Protein AF-A0A6B3H0U1-F1 (afdb_monomer_lite)

Secondary structure (DSSP, 8-state):
-EEEEEEEEEEEEEE-TTS-EEEEEEEEEEES---PPP-SS-S------TTS--S--HHHHHHHT-

pLDDT: mean 92.98, std 4.8, range [71.81, 97.88]

Sequence (66 aa):
TVTGVTGHAGSFDYASRSGLRTRQFTFTVTVGATGPVVLTEHDGSAWADRGDLPAVSDETRALLAG

Radius of gyration: 13.56 Å; chains: 1; bounding box: 32×27×27 Å

Foldseek 3Di:
DWPFWDAWLDKDWDQDPVRDTDMDTDTDTDDPDDDADDDDPDPDDDDDDLVGDDDDDPVVNVSSVD

Structure (mmCIF, N/CA/C/O backbone):
data_AF-A0A6B3H0U1-F1
#
_entry.id   AF-A0A6B3H0U1-F1
#
loop_
_atom_site.group_PDB
_atom_site.id
_atom_site.type_symbol
_atom_site.label_atom_id
_atom_site.label_alt_id
_atom_site.label_comp_id
_atom_site.label_asym_id
_atom_site.label_entity_id
_atom_site.label_seq_id
_atom_site.pdbx_PDB_ins_code
_atom_site.Cartn_x
_atom_site.Cartn_y
_atom_site.Cartn_z
_atom_site.occupancy
_atom_site.B_iso_or_equiv
_atom_site.auth_seq_id
_atom_site.auth_comp_id
_atom_site.auth_asym_id
_atom_site.auth_atom_id
_atom_site.pdbx_PDB_model_num
ATOM 1 N N . THR A 1 1 ? -9.805 5.051 7.981 1.00 86.50 1 THR A N 1
ATOM 2 C CA . THR A 1 1 ? -8.791 5.652 8.876 1.00 86.50 1 THR A CA 1
ATOM 3 C C . THR A 1 1 ? -7.859 4.582 9.391 1.00 86.50 1 THR A C 1
ATOM 5 O O . THR A 1 1 ? -8.347 3.528 9.792 1.00 86.50 1 THR A O 1
ATOM 8 N N . VAL A 1 2 ? -6.550 4.838 9.368 1.00 92.00 2 VAL A N 1
ATOM 9 C CA . VAL A 1 2 ? -5.547 3.976 10.012 1.00 92.00 2 VAL A CA 1
ATOM 10 C C . VAL A 1 2 ? -5.586 4.212 11.520 1.00 92.00 2 VAL A C 1
ATOM 12 O O . VAL A 1 2 ? -5.559 5.358 11.959 1.00 92.00 2 VAL A O 1
ATOM 15 N N . THR A 1 3 ? -5.678 3.142 12.302 1.00 96.25 3 THR A N 1
ATOM 16 C CA . THR A 1 3 ? -5.775 3.190 13.771 1.00 96.25 3 THR A CA 1
ATOM 17 C C . THR A 1 3 ? -4.480 2.795 14.472 1.00 96.25 3 THR A C 1
ATOM 19 O O . THR A 1 3 ? -4.329 3.053 15.661 1.00 96.25 3 THR A O 1
ATOM 22 N N . GLY A 1 4 ? -3.533 2.193 13.754 1.00 97.62 4 GLY A N 1
ATOM 23 C CA . GLY A 1 4 ? -2.224 1.847 14.294 1.00 97.62 4 GLY A CA 1
ATOM 24 C C . GLY A 1 4 ? -1.329 1.168 13.266 1.00 97.62 4 GLY A C 1
ATOM 25 O O . GLY A 1 4 ? -1.815 0.577 12.303 1.00 97.62 4 GLY A O 1
ATOM 26 N N . VAL A 1 5 ? -0.019 1.245 13.492 1.00 97.56 5 VAL A N 1
ATOM 27 C CA . VAL A 1 5 ? 0.999 0.500 12.741 1.00 97.56 5 VAL A CA 1
ATOM 28 C C . VAL A 1 5 ? 1.334 -0.764 13.522 1.00 97.56 5 VAL A C 1
ATOM 30 O O . VAL A 1 5 ? 1.616 -0.693 14.715 1.00 97.56 5 VAL A O 1
ATOM 33 N N . THR A 1 6 ? 1.289 -1.918 12.863 1.00 97.50 6 THR A N 1
ATOM 34 C CA . THR A 1 6 ? 1.517 -3.227 13.491 1.00 97.50 6 THR A CA 1
ATOM 35 C C . THR A 1 6 ? 2.881 -3.822 13.168 1.00 97.50 6 THR A C 1
ATOM 37 O O . THR A 1 6 ? 3.311 -4.744 13.854 1.00 97.50 6 THR A O 1
ATOM 40 N N . GLY A 1 7 ? 3.584 -3.298 12.162 1.00 97.56 7 GLY A N 1
ATOM 41 C CA . GLY A 1 7 ? 4.902 -3.801 11.796 1.00 97.56 7 GLY A CA 1
ATOM 42 C C . GLY A 1 7 ? 5.456 -3.204 10.510 1.00 97.56 7 GLY A C 1
ATOM 43 O O . GLY A 1 7 ? 4.764 -2.515 9.763 1.00 97.56 7 GLY A O 1
ATOM 44 N N . HIS A 1 8 ? 6.732 -3.489 10.262 1.00 96.81 8 HIS A N 1
ATOM 45 C CA . HIS A 1 8 ? 7.410 -3.215 9.000 1.00 96.81 8 HIS A CA 1
ATOM 46 C C . HIS A 1 8 ? 7.340 -4.467 8.119 1.00 96.81 8 HIS A C 1
ATOM 48 O O . HIS A 1 8 ? 7.852 -5.515 8.506 1.00 96.81 8 HIS A O 1
ATOM 54 N N . ALA A 1 9 ? 6.703 -4.348 6.955 1.00 95.31 9 ALA A N 1
ATOM 55 C CA . ALA A 1 9 ? 6.510 -5.448 6.011 1.00 95.31 9 ALA A CA 1
ATOM 56 C C . ALA A 1 9 ? 7.721 -5.644 5.088 1.00 95.31 9 ALA A C 1
ATOM 58 O O . ALA A 1 9 ? 7.981 -6.751 4.634 1.00 95.31 9 ALA A O 1
ATOM 59 N N . GLY A 1 10 ? 8.473 -4.576 4.808 1.00 97.06 10 GLY A N 1
ATOM 60 C CA . GLY A 1 10 ? 9.650 -4.637 3.951 1.00 97.06 10 GLY A CA 1
ATOM 61 C C . GLY A 1 10 ? 9.908 -3.337 3.203 1.00 97.06 10 GLY A C 1
ATOM 62 O O . GLY A 1 10 ? 9.170 -2.356 3.323 1.00 97.06 10 GLY A O 1
ATOM 63 N N . SER A 1 11 ? 10.970 -3.343 2.404 1.00 97.56 11 SER A N 1
ATOM 64 C CA . SER A 1 11 ? 11.412 -2.174 1.653 1.00 97.56 11 SER A CA 1
ATOM 65 C C . SER A 1 11 ? 12.123 -2.564 0.369 1.00 97.56 11 SER A C 1
ATOM 67 O O . SER A 1 11 ? 12.813 -3.583 0.343 1.00 97.56 11 SER A O 1
ATOM 69 N N . PHE A 1 12 ? 12.039 -1.711 -0.647 1.00 97.38 12 PHE A N 1
ATOM 70 C CA . PHE A 1 12 ? 12.797 -1.864 -1.887 1.00 97.38 12 P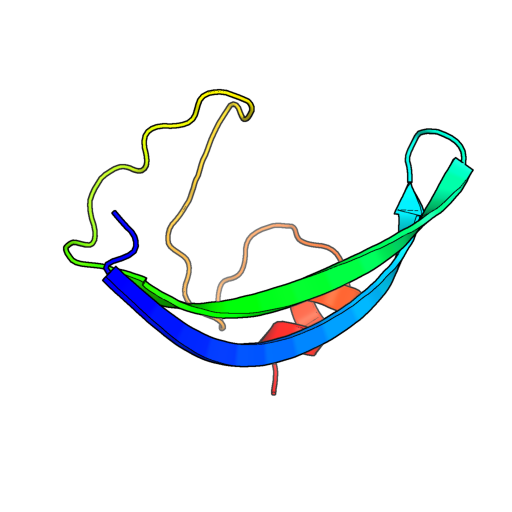HE A CA 1
ATOM 71 C C . PHE A 1 12 ? 13.233 -0.508 -2.453 1.00 97.38 12 PHE A C 1
ATOM 73 O O . PHE A 1 12 ? 12.610 0.527 -2.192 1.00 97.38 12 PHE A O 1
ATOM 80 N N . ASP A 1 13 ? 14.334 -0.523 -3.205 1.00 97.25 13 ASP A N 1
ATOM 81 C CA . ASP A 1 13 ? 14.873 0.647 -3.901 1.00 97.25 13 ASP A CA 1
ATOM 82 C C . ASP A 1 13 ? 14.309 0.713 -5.324 1.00 97.25 13 ASP A C 1
ATOM 84 O O . ASP A 1 13 ? 14.202 -0.309 -5.994 1.00 97.25 13 ASP A O 1
ATOM 88 N N . TYR A 1 14 ? 14.014 1.915 -5.813 1.00 95.50 14 TYR A N 1
ATOM 89 C CA . TYR A 1 14 ? 13.640 2.161 -7.204 1.00 95.50 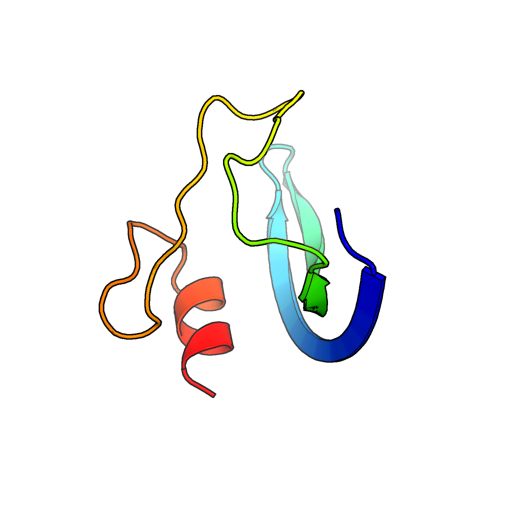14 TYR A CA 1
ATOM 90 C C . TYR A 1 14 ? 14.103 3.551 -7.660 1.00 95.50 14 TYR A C 1
ATOM 92 O O . TYR A 1 14 ? 14.392 4.437 -6.848 1.00 95.50 14 TYR A O 1
ATOM 100 N N . ALA A 1 15 ? 14.196 3.755 -8.974 1.00 96.75 15 ALA A N 1
ATOM 101 C CA . ALA A 1 15 ? 14.388 5.083 -9.545 1.00 96.75 15 ALA A CA 1
ATOM 102 C C . ALA A 1 15 ? 13.022 5.763 -9.695 1.00 96.75 15 ALA A C 1
ATOM 104 O O . ALA A 1 15 ? 12.125 5.227 -10.346 1.00 96.75 15 ALA A O 1
ATOM 105 N N . SER A 1 16 ? 12.849 6.937 -9.090 1.00 93.81 16 SER A N 1
ATOM 106 C CA . SER A 1 16 ? 11.617 7.709 -9.240 1.00 93.81 16 SER A CA 1
ATOM 107 C C . SER A 1 16 ? 11.466 8.233 -10.671 1.00 93.81 16 SER A C 1
ATOM 109 O O . SER A 1 16 ? 12.421 8.270 -11.450 1.00 93.81 16 SER A O 1
ATOM 111 N N . ARG A 1 17 ? 10.277 8.748 -11.007 1.00 91.81 17 ARG A N 1
ATOM 112 C CA . ARG A 1 17 ? 10.036 9.408 -12.302 1.00 91.81 17 ARG A CA 1
ATOM 113 C C . ARG A 1 17 ? 10.998 10.574 -12.575 1.00 91.81 17 ARG A C 1
ATOM 115 O O . ARG A 1 17 ? 11.294 10.848 -13.732 1.00 91.81 17 ARG A O 1
ATOM 122 N N . SER A 1 18 ? 11.483 11.254 -11.535 1.00 94.31 18 SER A N 1
ATOM 123 C CA . SER A 1 18 ? 12.467 12.340 -11.652 1.00 94.31 18 SER A CA 1
ATOM 124 C C . SER A 1 18 ? 13.924 11.853 -11.683 1.00 94.31 18 SER A C 1
ATOM 126 O O . SER A 1 18 ? 14.836 12.675 -11.686 1.00 94.31 18 SER A O 1
ATOM 128 N N . GLY A 1 19 ? 14.158 10.536 -11.702 1.00 95.44 19 GLY A N 1
ATOM 129 C CA . GLY A 1 19 ? 15.489 9.925 -11.739 1.00 95.44 19 GLY A CA 1
ATOM 130 C C . GLY A 1 19 ? 16.180 9.824 -10.378 1.00 95.44 19 GLY A C 1
ATOM 131 O O . GLY A 1 19 ? 17.337 9.413 -10.306 1.00 95.44 19 GLY A O 1
ATOM 132 N N . LEU A 1 20 ? 15.498 10.176 -9.285 1.00 97.62 20 LEU A N 1
ATOM 133 C CA . LEU A 1 20 ? 16.071 10.087 -7.945 1.00 97.62 20 LEU A CA 1
ATOM 134 C C . LEU A 1 20 ? 16.039 8.647 -7.440 1.00 97.62 20 LEU A C 1
ATOM 136 O O . LEU A 1 20 ? 15.009 7.970 -7.505 1.00 97.62 20 LEU A O 1
ATOM 140 N N . ARG A 1 21 ? 17.151 8.200 -6.852 1.00 97.81 21 ARG A N 1
ATOM 141 C CA . ARG A 1 21 ? 17.181 6.933 -6.122 1.00 97.81 21 ARG A CA 1
ATOM 142 C C . ARG A 1 21 ? 16.308 7.057 -4.877 1.00 97.81 21 ARG A C 1
ATOM 144 O O . ARG A 1 21 ? 16.589 7.864 -3.996 1.00 97.81 21 ARG A O 1
ATOM 151 N N . THR A 1 22 ? 15.264 6.245 -4.821 1.00 97.75 22 THR A N 1
ATOM 152 C CA . THR A 1 22 ? 14.242 6.273 -3.777 1.00 97.75 22 THR A CA 1
ATOM 153 C C . THR A 1 22 ? 14.153 4.907 -3.116 1.00 97.75 22 THR A C 1
ATOM 155 O O . THR A 1 22 ? 14.308 3.887 -3.780 1.00 97.75 22 THR A O 1
ATOM 158 N N . ARG A 1 23 ? 13.883 4.881 -1.809 1.00 97.88 23 ARG A N 1
ATOM 159 C CA . ARG A 1 23 ? 13.512 3.666 -1.080 1.00 97.88 23 ARG A CA 1
ATOM 160 C C . ARG A 1 23 ? 12.058 3.764 -0.646 1.00 97.88 23 ARG A C 1
ATOM 162 O O . ARG A 1 23 ? 11.678 4.747 -0.015 1.00 97.88 23 ARG A O 1
ATOM 169 N N . GLN A 1 24 ? 11.264 2.749 -0.965 1.00 97.56 24 GLN A N 1
ATOM 170 C CA . GLN A 1 24 ? 9.922 2.583 -0.419 1.00 97.56 24 GLN A CA 1
ATOM 171 C C . GLN A 1 24 ? 9.991 1.732 0.848 1.00 97.56 24 GLN A C 1
ATOM 173 O O . GLN A 1 24 ? 10.669 0.707 0.860 1.00 97.56 24 GLN A O 1
ATOM 178 N N . PHE A 1 25 ? 9.270 2.138 1.891 1.00 97.75 25 PHE A N 1
ATOM 179 C CA . PHE A 1 25 ? 9.057 1.349 3.102 1.00 97.75 25 PHE A CA 1
ATOM 180 C C . PHE A 1 25 ? 7.575 1.008 3.210 1.00 97.75 25 PHE A C 1
ATOM 182 O O . PHE A 1 25 ? 6.731 1.897 3.104 1.00 97.75 25 PHE A O 1
ATOM 189 N N . THR A 1 26 ? 7.265 -0.265 3.435 1.00 96.88 26 THR A N 1
ATOM 190 C CA . THR A 1 26 ? 5.893 -0.756 3.577 1.00 96.88 26 THR A CA 1
ATOM 191 C C . THR A 1 26 ? 5.648 -1.193 5.012 1.00 96.88 26 THR A C 1
ATOM 193 O O . THR A 1 26 ? 6.474 -1.881 5.615 1.00 96.88 26 THR A O 1
ATOM 196 N N . PHE A 1 27 ? 4.497 -0.813 5.560 1.00 96.69 27 PHE A N 1
ATOM 197 C CA . PHE A 1 27 ? 4.105 -1.113 6.932 1.00 96.69 27 PHE A CA 1
ATOM 198 C C . PHE A 1 27 ? 2.743 -1.795 6.960 1.00 96.69 27 PHE A C 1
ATOM 200 O O . PHE A 1 27 ? 1.843 -1.433 6.202 1.00 96.69 27 PHE A O 1
ATOM 207 N N . THR A 1 28 ? 2.576 -2.758 7.860 1.00 96.38 28 THR A N 1
ATOM 208 C CA . THR A 1 28 ? 1.263 -3.324 8.165 1.00 96.38 28 THR A CA 1
ATOM 209 C C . THR A 1 28 ? 0.535 -2.409 9.143 1.00 96.38 28 THR A C 1
ATOM 211 O O . THR A 1 28 ? 1.145 -1.834 10.049 1.00 96.38 28 THR A O 1
ATOM 214 N N . VAL A 1 29 ? -0.776 -2.260 8.967 1.00 96.00 29 VAL A N 1
ATOM 215 C CA . VAL A 1 29 ? -1.600 -1.348 9.768 1.00 96.00 29 VAL A CA 1
ATOM 216 C C . VAL A 1 29 ? -2.924 -1.985 10.168 1.00 96.00 29 VAL A C 1
ATOM 218 O O . VAL A 1 29 ? -3.401 -2.912 9.515 1.00 96.00 29 VAL A O 1
ATOM 221 N N . THR A 1 30 ? -3.545 -1.455 11.218 1.00 95.75 30 THR A N 1
ATOM 222 C CA . THR A 1 30 ? -4.971 -1.661 11.492 1.00 95.75 30 THR A CA 1
ATOM 223 C C . THR A 1 30 ? -5.780 -0.510 10.910 1.00 95.75 30 THR A C 1
ATOM 225 O O . THR A 1 30 ? -5.365 0.652 10.955 1.00 95.75 30 THR A O 1
ATOM 228 N N . VAL A 1 31 ? -6.950 -0.829 10.363 1.00 92.81 31 VAL A N 1
ATOM 229 C CA . VAL A 1 31 ? -7.928 0.160 9.908 1.00 92.81 31 VAL A CA 1
ATOM 230 C C . VAL A 1 31 ? -9.201 0.019 10.726 1.00 92.81 31 VAL A C 1
ATOM 232 O O . VAL A 1 31 ? -9.664 -1.090 10.974 1.00 92.81 31 VAL A O 1
ATOM 235 N N . GLY A 1 32 ? -9.775 1.149 11.141 1.00 90.12 32 GLY A N 1
ATOM 236 C CA . GLY A 1 32 ? -10.986 1.145 11.970 1.00 90.12 32 GLY A CA 1
ATOM 237 C C . GLY A 1 32 ? -12.238 0.665 11.226 1.00 90.12 32 GLY A C 1
ATOM 238 O O . GLY A 1 32 ? -13.183 0.206 11.855 1.00 90.12 32 GLY A O 1
ATOM 239 N N . ALA A 1 33 ? -12.248 0.765 9.894 1.00 87.25 33 ALA A N 1
ATOM 240 C CA . ALA A 1 33 ? -13.297 0.228 9.034 1.00 87.25 33 ALA A CA 1
ATOM 241 C C . ALA A 1 33 ? -12.766 0.011 7.610 1.00 87.25 33 ALA A C 1
ATOM 243 O O . ALA A 1 33 ? -11.994 0.831 7.100 1.00 87.25 33 ALA A O 1
ATOM 244 N N . THR A 1 34 ? -13.226 -1.056 6.957 1.00 81.81 34 THR A N 1
ATOM 245 C CA . THR A 1 34 ? -13.034 -1.312 5.523 1.00 81.81 34 THR A CA 1
ATOM 246 C C . THR A 1 34 ? -14.199 -0.691 4.753 1.00 81.81 34 THR A C 1
ATOM 248 O O . THR A 1 34 ? -15.233 -1.320 4.540 1.00 81.81 34 THR A O 1
ATOM 251 N N . GLY A 1 35 ? -14.060 0.586 4.409 1.00 79.31 35 GLY A N 1
ATOM 252 C CA . GLY A 1 35 ? -15.010 1.333 3.583 1.00 79.31 35 GLY A CA 1
ATOM 253 C C . GLY A 1 35 ? -14.317 1.965 2.373 1.00 79.31 35 GLY A C 1
ATOM 254 O O . GLY A 1 35 ? -13.127 1.709 2.154 1.00 79.31 35 GLY A O 1
ATOM 255 N N . PRO A 1 36 ? -15.028 2.797 1.592 1.00 83.25 36 PRO A N 1
ATOM 256 C CA . PRO A 1 36 ? -14.418 3.567 0.514 1.00 83.25 36 PRO A CA 1
ATOM 257 C C . PRO A 1 36 ? -13.245 4.400 1.041 1.00 83.25 36 PRO A C 1
ATOM 259 O O . PRO A 1 36 ? -13.369 5.092 2.057 1.00 83.25 36 PRO A O 1
ATOM 262 N N . VAL A 1 37 ? -12.099 4.324 0.365 1.00 88.25 37 VAL A N 1
ATOM 263 C CA . VAL A 1 37 ? -10.930 5.140 0.703 1.00 88.25 37 VAL A CA 1
ATOM 264 C C . VAL A 1 37 ? -11.082 6.491 0.012 1.00 88.25 37 VAL A C 1
ATOM 266 O O . VAL A 1 37 ? -11.223 6.557 -1.207 1.00 88.25 37 VAL A O 1
ATOM 269 N N . VAL A 1 38 ? -11.068 7.570 0.795 1.00 89.19 38 VAL A N 1
ATOM 270 C CA . VAL A 1 38 ? -11.067 8.938 0.266 1.00 89.19 38 VAL A CA 1
ATOM 271 C C . VAL A 1 38 ? -9.639 9.300 -0.126 1.00 89.19 38 VAL A C 1
ATOM 273 O O . VAL A 1 38 ? -8.738 9.243 0.710 1.00 89.19 38 VAL A O 1
ATOM 276 N N . LEU A 1 39 ? -9.441 9.658 -1.392 1.00 91.88 39 LEU A N 1
ATOM 277 C CA . LEU A 1 39 ? -8.138 9.966 -1.975 1.00 91.88 39 LEU A CA 1
ATOM 278 C C . LEU A 1 39 ? -8.056 11.452 -2.324 1.00 91.88 39 LEU A C 1
ATOM 280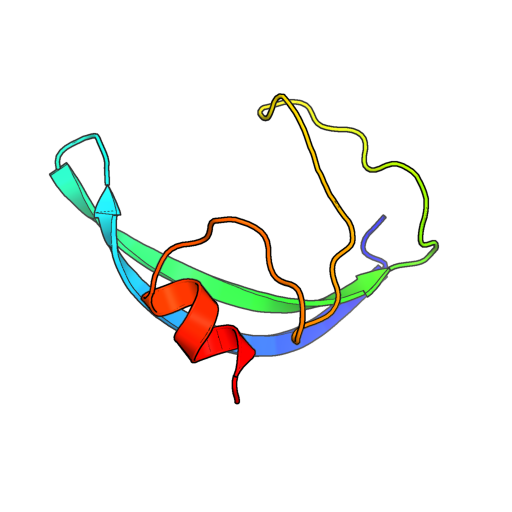 O O .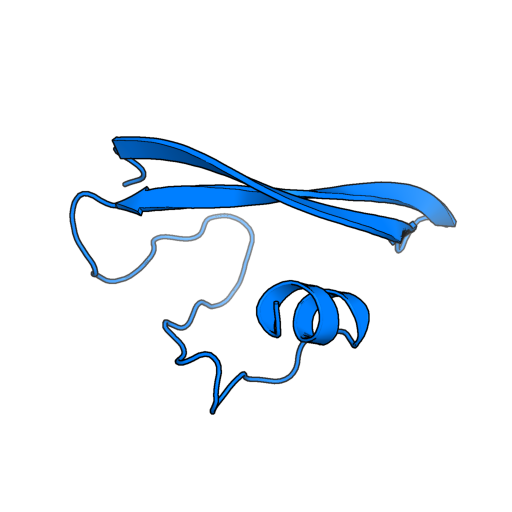 LEU A 1 39 ? -9.049 12.052 -2.728 1.00 91.88 39 LEU A O 1
ATOM 284 N N . THR A 1 40 ? -6.867 12.033 -2.177 1.00 94.69 40 THR A N 1
ATOM 285 C CA . THR A 1 40 ? -6.585 13.427 -2.562 1.00 94.69 40 THR A CA 1
ATOM 286 C C . THR A 1 40 ? -5.607 13.539 -3.730 1.00 94.69 40 THR A C 1
ATOM 288 O O . THR A 1 40 ? -5.625 14.545 -4.427 1.00 94.69 40 THR A O 1
ATOM 291 N N . GLU A 1 41 ? -4.760 12.528 -3.946 1.00 94.44 41 GLU A N 1
ATOM 292 C CA . GLU A 1 41 ? -3.692 12.544 -4.964 1.00 94.44 41 GLU A CA 1
ATOM 293 C C . GLU A 1 41 ? -3.878 11.505 -6.075 1.00 94.44 41 GLU A C 1
ATOM 295 O O . GLU A 1 41 ? -3.309 11.646 -7.155 1.00 94.44 41 GLU A O 1
ATOM 300 N N . HIS A 1 42 ? -4.646 10.448 -5.810 1.00 91.75 42 HIS A N 1
ATOM 301 C CA . HIS A 1 42 ? -4.827 9.323 -6.721 1.00 91.75 42 HIS A CA 1
ATOM 302 C C . HIS A 1 42 ? -6.271 9.229 -7.200 1.00 91.75 42 HIS A C 1
ATOM 304 O O . HIS A 1 42 ? -7.203 9.509 -6.448 1.00 91.75 42 HIS A O 1
ATOM 310 N N . ASP A 1 43 ? -6.438 8.735 -8.423 1.00 93.94 43 ASP A N 1
ATOM 311 C CA . ASP A 1 43 ? -7.741 8.637 -9.082 1.00 93.94 43 ASP A CA 1
ATOM 312 C C . ASP A 1 43 ? -8.559 7.405 -8.648 1.00 93.94 43 ASP A C 1
ATOM 314 O O . ASP A 1 43 ? -9.737 7.292 -8.984 1.00 93.94 43 ASP A O 1
ATOM 318 N N . GLY A 1 44 ? -7.964 6.457 -7.909 1.00 91.75 44 GLY A N 1
ATOM 319 C CA . GLY A 1 44 ? -8.646 5.220 -7.526 1.00 91.75 44 GLY A CA 1
ATOM 320 C C . GLY A 1 44 ? -7.946 4.399 -6.444 1.00 91.75 44 GLY A C 1
ATOM 321 O O . GLY A 1 44 ? -6.755 4.550 -6.178 1.00 91.75 44 GLY A O 1
ATOM 322 N N . SER A 1 45 ? -8.720 3.517 -5.808 1.00 91.12 45 SER A N 1
ATOM 323 C CA . SER A 1 45 ? -8.248 2.527 -4.833 1.00 91.12 45 SER A CA 1
ATOM 324 C C . SER A 1 45 ? -9.063 1.241 -4.946 1.00 91.12 45 SER A C 1
ATOM 326 O O . SER A 1 45 ? -10.219 1.266 -5.370 1.00 91.12 45 SER A O 1
ATOM 328 N N . ALA A 1 46 ? -8.462 0.122 -4.547 1.00 89.75 46 ALA A N 1
ATOM 329 C CA . ALA A 1 46 ? -9.129 -1.168 -4.457 1.00 89.75 46 ALA A CA 1
ATOM 330 C C . ALA A 1 46 ? -8.651 -1.919 -3.211 1.00 89.75 46 ALA A C 1
ATOM 332 O O . ALA A 1 46 ? -7.469 -1.881 -2.866 1.00 89.75 46 ALA A O 1
ATOM 333 N N . TRP A 1 47 ? -9.577 -2.621 -2.562 1.00 90.25 47 TRP A N 1
ATOM 334 C CA . TRP A 1 47 ? -9.244 -3.693 -1.631 1.00 90.25 47 TRP A CA 1
ATOM 335 C C . TRP A 1 47 ? -9.061 -4.965 -2.456 1.00 90.25 47 TRP A C 1
ATOM 337 O O . TRP A 1 47 ? -9.960 -5.322 -3.213 1.00 90.25 47 TRP A O 1
ATOM 347 N N . ALA A 1 48 ? -7.903 -5.609 -2.346 1.00 90.81 48 ALA A N 1
ATOM 348 C CA . ALA A 1 48 ? -7.568 -6.792 -3.130 1.00 90.81 48 ALA A CA 1
ATOM 349 C C . ALA A 1 48 ? -7.015 -7.893 -2.229 1.00 90.81 48 ALA A C 1
ATOM 351 O O . ALA A 1 48 ? -6.257 -7.623 -1.290 1.00 90.81 48 ALA A O 1
ATOM 352 N N . ASP A 1 49 ? -7.370 -9.133 -2.547 1.00 90.19 49 ASP A N 1
ATOM 353 C CA . ASP A 1 49 ? -6.742 -10.302 -1.952 1.00 90.19 49 ASP A CA 1
ATOM 354 C C . ASP A 1 49 ? -5.335 -10.492 -2.524 1.00 90.19 49 ASP A C 1
ATOM 356 O O . ASP A 1 49 ? -5.068 -10.217 -3.693 1.00 90.19 49 ASP A O 1
ATOM 360 N N . ARG A 1 50 ? -4.417 -11.039 -1.718 1.00 88.31 50 ARG A N 1
ATOM 361 C CA . ARG A 1 50 ? -3.031 -11.299 -2.157 1.00 88.31 50 ARG A CA 1
ATOM 362 C C . ARG A 1 50 ? -2.934 -12.229 -3.373 1.00 88.31 50 ARG A C 1
ATOM 364 O O . ARG A 1 50 ? -1.955 -12.161 -4.108 1.00 88.31 50 ARG A O 1
ATOM 371 N N . GLY A 1 51 ? -3.920 -13.107 -3.561 1.00 88.19 51 GLY A N 1
AT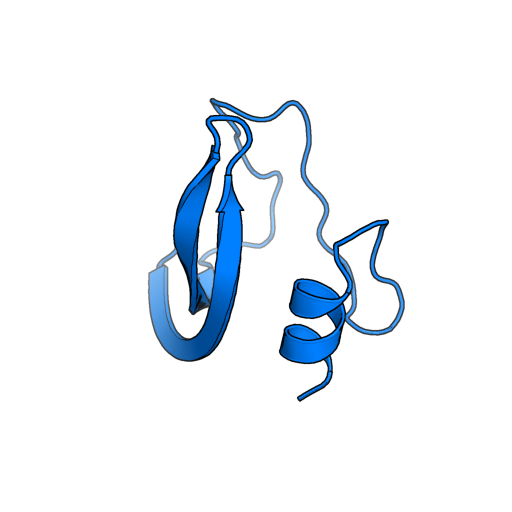OM 372 C CA . GLY A 1 51 ? -3.988 -14.021 -4.704 1.00 88.19 51 GLY A CA 1
ATOM 373 C C . GLY A 1 51 ? -4.528 -13.385 -5.988 1.00 88.19 51 GLY A C 1
ATOM 374 O O . GLY A 1 51 ? -4.339 -13.962 -7.054 1.00 88.19 51 GLY A O 1
ATOM 375 N N . ASP A 1 52 ? -5.161 -12.214 -5.895 1.00 92.62 52 ASP A N 1
ATOM 376 C CA . ASP A 1 52 ? -5.828 -11.520 -7.003 1.00 92.62 52 ASP A CA 1
ATOM 377 C C . ASP A 1 52 ? -5.438 -10.035 -7.018 1.00 92.62 52 ASP A C 1
ATOM 379 O O . ASP A 1 52 ? -6.253 -9.118 -6.905 1.00 92.62 52 ASP A O 1
ATOM 383 N N . LEU A 1 53 ? -4.127 -9.793 -7.065 1.00 92.56 53 LEU A N 1
ATOM 384 C CA . LEU A 1 53 ? -3.596 -8.437 -7.096 1.00 92.56 53 LEU A CA 1
ATOM 385 C C . LEU A 1 53 ? -3.820 -7.804 -8.479 1.00 92.56 53 LEU A C 1
ATOM 387 O O . LEU A 1 53 ? -3.511 -8.441 -9.494 1.00 92.56 53 LEU A O 1
ATOM 391 N N . PRO A 1 54 ? -4.240 -6.525 -8.542 1.00 93.00 54 PRO A N 1
ATOM 392 C CA . PRO A 1 54 ? -4.229 -5.767 -9.787 1.00 93.00 54 PRO A CA 1
ATOM 393 C C . PRO A 1 54 ? -2.791 -5.573 -10.298 1.00 93.00 54 PRO A C 1
ATOM 395 O O . PRO A 1 54 ? -1.814 -6.011 -9.683 1.00 93.00 54 PRO A O 1
ATOM 398 N N . ALA A 1 55 ? -2.641 -4.891 -11.436 1.00 92.88 55 ALA A N 1
ATOM 399 C CA . ALA A 1 55 ? -1.323 -4.544 -11.960 1.00 92.88 55 ALA A CA 1
ATOM 400 C C . ALA A 1 55 ? -0.538 -3.695 -10.938 1.00 92.88 55 ALA A C 1
ATOM 402 O O . ALA A 1 55 ? -0.864 -2.537 -10.682 1.00 92.88 55 ALA A O 1
ATOM 403 N N . VAL A 1 56 ? 0.501 -4.297 -10.365 1.00 92.88 56 VAL A N 1
ATOM 404 C CA . VAL A 1 56 ? 1.467 -3.700 -9.433 1.00 92.88 56 VAL A CA 1
ATOM 405 C C . VAL A 1 56 ? 2.878 -4.037 -9.915 1.00 92.88 56 VAL A C 1
ATOM 407 O O . VAL A 1 56 ? 3.034 -4.913 -10.768 1.00 92.88 56 VAL A O 1
ATOM 410 N N . SER A 1 57 ? 3.905 -3.363 -9.390 1.00 93.56 57 SER A N 1
ATOM 411 C CA . SER A 1 57 ? 5.291 -3.693 -9.746 1.00 93.56 57 SER A CA 1
ATOM 412 C C . SER A 1 57 ? 5.704 -5.072 -9.220 1.00 93.56 57 SER A C 1
ATOM 414 O O . SER A 1 57 ? 5.104 -5.603 -8.275 1.00 93.56 57 SER A O 1
ATOM 416 N N . ASP A 1 58 ? 6.758 -5.636 -9.808 1.00 94.62 58 ASP A N 1
ATOM 417 C CA . ASP A 1 58 ? 7.311 -6.924 -9.387 1.00 94.62 58 ASP A CA 1
ATOM 418 C C . ASP A 1 58 ? 7.811 -6.878 -7.936 1.00 94.62 58 ASP A C 1
ATOM 420 O O . ASP A 1 58 ? 7.603 -7.826 -7.181 1.00 94.62 58 ASP A O 1
ATOM 424 N N . GLU A 1 59 ? 8.390 -5.757 -7.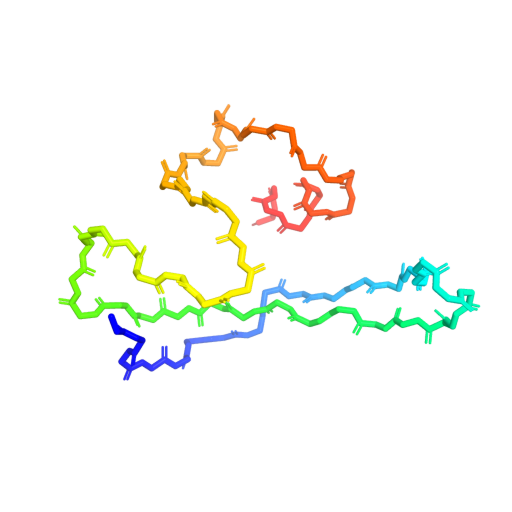500 1.00 95.38 59 GLU A N 1
ATOM 425 C CA . GLU A 1 59 ? 8.852 -5.567 -6.122 1.00 95.38 59 GLU A CA 1
ATOM 426 C C . GLU A 1 59 ? 7.688 -5.544 -5.128 1.00 95.38 59 GLU A C 1
ATOM 428 O O . GLU A 1 59 ? 7.765 -6.183 -4.078 1.00 95.38 59 GLU A O 1
ATOM 433 N N . THR A 1 60 ? 6.585 -4.860 -5.456 1.00 94.56 60 THR A N 1
ATOM 434 C CA . THR A 1 60 ? 5.370 -4.888 -4.628 1.00 94.56 60 THR A CA 1
ATOM 435 C C . THR A 1 60 ? 4.783 -6.296 -4.569 1.00 94.56 60 THR A C 1
ATOM 437 O O . THR A 1 60 ? 4.404 -6.756 -3.492 1.00 94.56 60 THR A O 1
ATOM 440 N N . ARG A 1 61 ? 4.744 -7.015 -5.698 1.00 94.50 61 ARG A N 1
ATOM 441 C CA . ARG A 1 61 ? 4.271 -8.405 -5.741 1.00 94.50 61 ARG A CA 1
ATOM 442 C C . ARG A 1 61 ? 5.139 -9.318 -4.872 1.00 94.50 61 ARG A C 1
ATOM 444 O O . ARG A 1 61 ? 4.595 -10.096 -4.094 1.00 94.50 61 ARG A O 1
ATOM 451 N N . ALA A 1 62 ? 6.463 -9.200 -4.964 1.00 93.88 62 ALA A N 1
ATOM 452 C CA . ALA A 1 62 ? 7.398 -9.973 -4.150 1.00 93.88 62 ALA A CA 1
ATOM 453 C C . ALA A 1 62 ? 7.247 -9.667 -2.652 1.00 93.88 62 ALA A C 1
ATOM 455 O O . ALA A 1 62 ? 7.232 -10.587 -1.839 1.00 93.88 62 ALA A O 1
ATOM 456 N N . LEU A 1 63 ? 7.071 -8.391 -2.290 1.00 93.62 63 LEU A N 1
ATOM 457 C CA . LEU A 1 63 ? 6.858 -7.970 -0.904 1.00 93.62 63 LEU A CA 1
ATOM 458 C C . LEU A 1 63 ? 5.557 -8.531 -0.310 1.00 93.62 63 LEU A C 1
ATOM 460 O O . LEU A 1 63 ? 5.522 -8.873 0.867 1.00 93.62 63 LEU A O 1
ATOM 464 N N . LEU A 1 64 ? 4.491 -8.643 -1.107 1.00 91.62 64 LEU A N 1
ATOM 465 C CA . LEU A 1 64 ? 3.196 -9.159 -0.650 1.00 91.62 64 LEU A CA 1
ATOM 466 C C . LEU A 1 64 ? 3.105 -10.693 -0.624 1.00 91.62 64 LEU A C 1
ATOM 468 O O . LEU A 1 64 ? 2.137 -11.214 -0.067 1.00 91.62 64 LEU A O 1
ATOM 472 N N . ALA A 1 65 ? 4.067 -11.398 -1.226 1.00 88.12 65 ALA A N 1
ATOM 473 C CA . ALA A 1 65 ? 4.112 -12.859 -1.276 1.00 88.12 65 ALA A CA 1
ATOM 474 C C . ALA A 1 65 ? 4.739 -13.513 -0.027 1.00 88.12 65 ALA A C 1
ATOM 476 O O . ALA A 1 65 ? 4.593 -14.725 0.140 1.00 88.12 65 ALA A O 1
ATOM 477 N N . GLY A 1 66 ? 5.443 -12.741 0.810 1.00 71.81 66 GLY A N 1
ATOM 478 C CA . GLY A 1 66 ? 5.991 -13.183 2.103 1.00 71.81 66 GLY A CA 1
ATOM 479 C C . GLY A 1 66 ? 4.978 -13.100 3.238 1.00 71.81 66 GLY A C 1
ATOM 480 O O . GLY A 1 66 ? 5.065 -13.965 4.136 1.00 71.81 66 GLY A O 1
#